Protein AF-A0A127SHD4-F1 (afdb_monomer_lite)

Structure (mmCIF, N/CA/C/O backbone):
data_AF-A0A127SHD4-F1
#
_entry.id   AF-A0A127SHD4-F1
#
loop_
_atom_site.group_PDB
_atom_site.id
_atom_site.type_symbol
_atom_site.label_atom_id
_atom_site.label_alt_id
_atom_site.label_comp_id
_atom_site.label_asym_id
_atom_site.label_entity_id
_atom_site.label_seq_id
_atom_site.pdbx_PDB_ins_code
_atom_site.Cartn_x
_atom_site.Cartn_y
_atom_site.Cartn_z
_atom_site.occupancy
_atom_site.B_iso_or_equiv
_atom_site.auth_seq_id
_atom_site.auth_comp_id
_atom_site.auth_asym_id
_atom_site.auth_atom_id
_atom_site.pdbx_PDB_model_num
ATOM 1 N N . PHE A 1 1 ? 8.140 -0.963 -21.676 1.00 84.69 1 PHE A N 1
ATOM 2 C CA . PHE A 1 1 ? 7.478 -0.809 -20.359 1.00 84.69 1 PHE A CA 1
ATOM 3 C C . PHE A 1 1 ? 8.479 -0.973 -19.220 1.00 84.69 1 PHE A C 1
ATOM 5 O O . PHE A 1 1 ? 8.649 -0.026 -18.467 1.00 84.69 1 PHE A O 1
ATOM 12 N N . VAL A 1 2 ? 9.189 -2.107 -19.125 1.00 92.75 2 VAL A N 1
ATOM 13 C CA . VAL A 1 2 ? 10.226 -2.333 -18.095 1.00 92.75 2 VAL A CA 1
ATOM 14 C C . VAL A 1 2 ? 11.309 -1.248 -18.114 1.00 92.75 2 VAL A C 1
ATOM 16 O O . VAL A 1 2 ? 11.562 -0.643 -17.078 1.00 92.75 2 VAL A O 1
ATOM 19 N N . ASP A 1 3 ? 11.832 -0.898 -19.293 1.00 95.19 3 ASP A N 1
ATOM 20 C CA . ASP A 1 3 ? 12.857 0.154 -19.427 1.00 95.19 3 ASP A CA 1
ATOM 21 C C . ASP A 1 3 ? 12.385 1.529 -18.921 1.00 95.19 3 ASP A C 1
ATOM 23 O O . ASP A 1 3 ? 13.165 2.313 -18.388 1.00 95.19 3 ASP A O 1
ATOM 27 N N . PHE A 1 4 ? 11.085 1.820 -19.043 1.00 96.56 4 PHE A N 1
ATOM 28 C CA . PHE A 1 4 ? 10.495 3.047 -18.507 1.00 96.56 4 PHE A CA 1
ATOM 29 C C . PHE A 1 4 ? 10.437 3.017 -16.976 1.00 96.56 4 PHE A C 1
ATOM 31 O O . PHE A 1 4 ? 10.795 3.999 -16.331 1.00 96.56 4 P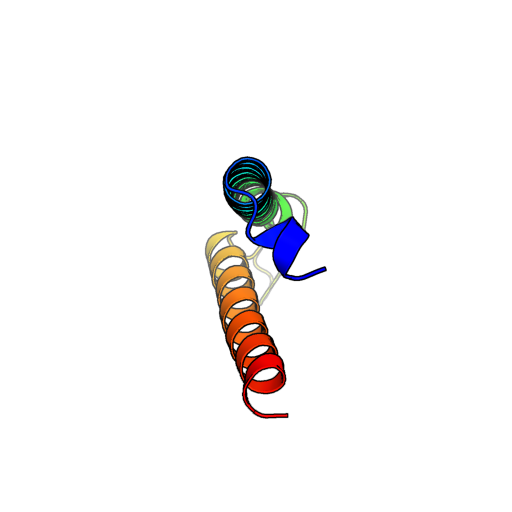HE A O 1
ATOM 38 N N . LEU A 1 5 ? 10.033 1.887 -16.385 1.00 95.62 5 LEU A N 1
ATOM 39 C CA . LEU A 1 5 ? 9.966 1.728 -14.929 1.00 95.62 5 LEU A CA 1
ATOM 40 C C . LEU A 1 5 ? 11.346 1.703 -14.261 1.00 95.62 5 LEU A C 1
ATOM 42 O O . LEU A 1 5 ? 11.456 2.095 -13.104 1.00 95.62 5 LEU A O 1
ATOM 46 N N . GLN A 1 6 ? 12.385 1.264 -14.975 1.00 95.81 6 GLN A N 1
ATOM 47 C CA . GLN A 1 6 ? 13.767 1.261 -14.488 1.00 95.81 6 GLN A CA 1
ATOM 48 C C . GLN A 1 6 ? 14.433 2.642 -14.527 1.00 95.81 6 GLN A C 1
ATOM 50 O O . GLN A 1 6 ? 15.503 2.814 -13.942 1.00 95.81 6 GLN A O 1
ATOM 55 N N . ASN A 1 7 ? 13.822 3.638 -15.180 1.00 97.81 7 ASN A N 1
ATOM 56 C CA . ASN A 1 7 ? 14.331 5.002 -15.151 1.00 97.81 7 ASN A CA 1
ATOM 57 C C . ASN A 1 7 ? 14.427 5.491 -13.686 1.00 97.81 7 ASN A C 1
ATOM 59 O O . ASN A 1 7 ? 13.411 5.477 -12.986 1.00 97.81 7 ASN A O 1
ATOM 63 N N . PRO A 1 8 ? 15.597 5.970 -13.216 1.00 97.38 8 PRO A N 1
ATOM 64 C CA . PRO A 1 8 ? 15.794 6.363 -11.819 1.00 97.38 8 PRO A CA 1
ATOM 65 C C . PRO A 1 8 ? 14.770 7.380 -11.300 1.00 97.38 8 PRO A C 1
ATOM 67 O O . PRO A 1 8 ? 14.341 7.294 -10.152 1.00 97.38 8 PRO A O 1
ATOM 70 N N . VAL A 1 9 ? 14.330 8.314 -12.149 1.00 98.25 9 VAL A N 1
ATOM 71 C CA . VAL A 1 9 ? 13.306 9.307 -11.792 1.00 98.25 9 VAL A CA 1
ATOM 72 C C . VAL A 1 9 ? 11.962 8.627 -11.534 1.00 98.25 9 VAL A C 1
ATOM 74 O O . VAL A 1 9 ? 11.285 8.937 -10.556 1.00 98.25 9 VAL A O 1
ATOM 77 N N . ILE A 1 10 ? 11.593 7.662 -12.376 1.00 98.06 10 ILE A N 1
ATOM 78 C CA . ILE A 1 10 ? 10.342 6.911 -12.245 1.00 98.06 10 ILE A CA 1
ATOM 79 C C . ILE A 1 10 ? 10.374 6.009 -11.008 1.00 98.06 10 ILE A C 1
ATOM 81 O O . ILE A 1 10 ? 9.382 5.939 -10.286 1.00 98.06 10 ILE A O 1
ATOM 85 N N . VAL A 1 11 ? 11.517 5.391 -10.696 1.00 97.50 11 VAL A N 1
ATOM 86 C CA . VAL A 1 11 ? 11.693 4.621 -9.454 1.00 97.50 11 VAL A CA 1
ATOM 87 C C . VAL A 1 11 ? 11.452 5.502 -8.225 1.00 97.50 11 VAL A C 1
ATOM 89 O O . VAL A 1 11 ? 10.699 5.108 -7.336 1.00 97.50 11 VAL A O 1
ATOM 92 N N . ILE A 1 12 ? 12.028 6.709 -8.183 1.00 98.25 12 ILE A N 1
ATOM 93 C CA . ILE A 1 12 ? 11.824 7.653 -7.073 1.00 98.25 12 ILE A CA 1
ATOM 94 C C . ILE A 1 12 ? 10.345 8.031 -6.945 1.00 98.25 12 ILE A C 1
ATOM 96 O O . ILE A 1 12 ? 9.802 7.999 -5.840 1.00 98.25 12 ILE A O 1
ATOM 100 N N . ILE A 1 13 ? 9.677 8.342 -8.060 1.00 98.31 13 ILE A N 1
ATOM 101 C CA . ILE A 1 13 ? 8.242 8.659 -8.062 1.00 98.31 13 ILE A CA 1
ATOM 102 C C . ILE A 1 13 ? 7.436 7.485 -7.503 1.00 98.31 13 ILE A C 1
ATOM 104 O O . ILE A 1 13 ? 6.627 7.689 -6.605 1.00 98.31 13 ILE A O 1
ATOM 108 N N . ASN A 1 14 ? 7.701 6.258 -7.952 1.00 96.88 14 ASN A N 1
ATOM 109 C CA . ASN A 1 14 ? 7.001 5.071 -7.463 1.00 96.88 14 ASN A CA 1
ATOM 110 C C . ASN A 1 14 ? 7.201 4.853 -5.956 1.00 96.88 14 ASN A C 1
ATOM 112 O O . ASN A 1 14 ? 6.251 4.491 -5.264 1.00 96.88 14 ASN A O 1
ATOM 116 N N . LEU A 1 15 ? 8.402 5.111 -5.426 1.00 98.06 15 LEU A N 1
ATOM 117 C CA . LEU A 1 15 ? 8.668 5.032 -3.986 1.00 98.06 15 LEU A CA 1
ATOM 118 C C . LEU A 1 15 ? 7.898 6.100 -3.198 1.00 98.06 15 LEU A C 1
ATOM 120 O O . LEU A 1 15 ? 7.335 5.794 -2.146 1.00 98.06 15 LEU A O 1
ATOM 124 N N . ILE A 1 16 ? 7.821 7.331 -3.711 1.00 98.50 16 ILE A N 1
ATOM 125 C CA . ILE A 1 16 ? 7.013 8.401 -3.107 1.00 98.50 16 ILE A CA 1
ATOM 126 C C . ILE A 1 16 ? 5.530 8.023 -3.141 1.00 98.50 16 ILE A C 1
ATOM 128 O O . ILE A 1 16 ? 4.842 8.145 -2.129 1.00 98.50 16 ILE A O 1
ATOM 132 N N . THR A 1 17 ? 5.038 7.521 -4.274 1.00 98.19 17 THR A N 1
ATOM 133 C CA . THR A 1 17 ? 3.659 7.046 -4.418 1.00 98.19 17 THR A CA 1
ATOM 134 C C . THR A 1 17 ? 3.359 5.911 -3.444 1.00 98.19 17 THR A C 1
ATOM 136 O O . THR A 1 17 ? 2.317 5.937 -2.792 1.00 98.19 17 THR A O 1
ATOM 139 N N . LEU A 1 18 ? 4.277 4.955 -3.278 1.00 97.44 18 LEU A N 1
ATOM 140 C CA . LEU A 1 18 ? 4.141 3.874 -2.304 1.00 97.44 18 LEU A CA 1
ATOM 141 C C . LEU A 1 18 ? 4.065 4.419 -0.872 1.00 97.44 18 LEU A C 1
ATOM 143 O O . LEU A 1 18 ? 3.169 4.040 -0.118 1.00 97.44 18 LEU A O 1
ATOM 147 N N . ALA A 1 19 ? 4.951 5.345 -0.500 1.00 98.25 19 ALA A N 1
ATOM 148 C CA . ALA A 1 19 ? 4.927 5.977 0.817 1.00 98.25 19 ALA A CA 1
ATOM 149 C C . ALA A 1 19 ? 3.620 6.754 1.063 1.00 98.25 19 ALA A C 1
ATOM 151 O O . ALA A 1 19 ? 3.022 6.637 2.134 1.00 98.25 19 ALA A O 1
ATOM 152 N N . ALA A 1 20 ? 3.137 7.496 0.064 1.00 98.50 20 ALA A N 1
ATOM 153 C CA . ALA A 1 20 ? 1.869 8.217 0.132 1.00 98.50 20 ALA A CA 1
ATOM 154 C C . ALA A 1 20 ? 0.672 7.262 0.276 1.00 98.50 20 ALA A C 1
ATOM 156 O O . ALA A 1 20 ? -0.215 7.508 1.093 1.00 98.50 20 ALA A O 1
ATOM 157 N N . ALA A 1 21 ? 0.667 6.144 -0.456 1.00 98.06 21 ALA A N 1
ATOM 158 C CA . ALA A 1 21 ? -0.365 5.117 -0.349 1.00 98.06 21 ALA A CA 1
ATOM 159 C C . ALA A 1 21 ? -0.374 4.453 1.039 1.00 98.06 21 ALA A C 1
ATOM 161 O O . ALA A 1 21 ? -1.446 4.234 1.611 1.00 98.06 21 ALA A O 1
ATOM 162 N N . LEU A 1 22 ? 0.801 4.187 1.621 1.00 97.69 22 LEU A N 1
ATOM 163 C CA . LEU A 1 22 ? 0.923 3.666 2.987 1.00 97.69 22 LEU A CA 1
ATOM 164 C C . LEU A 1 22 ? 0.407 4.669 4.025 1.00 97.69 22 LEU A C 1
ATOM 166 O O . LEU A 1 22 ? -0.351 4.287 4.919 1.00 97.69 22 LEU A O 1
ATOM 170 N N . LEU A 1 23 ? 0.763 5.952 3.889 1.00 98.12 23 LEU A N 1
ATOM 171 C CA . LEU A 1 23 ? 0.267 7.014 4.766 1.00 98.12 23 LEU A CA 1
ATOM 172 C C . LEU A 1 23 ? -1.259 7.140 4.682 1.00 98.12 23 LEU A C 1
ATOM 174 O O . LEU A 1 23 ? -1.920 7.146 5.718 1.00 98.12 23 LEU A O 1
ATOM 178 N N . HIS A 1 24 ? -1.810 7.184 3.467 1.00 97.88 24 HIS A N 1
ATOM 179 C CA . HIS A 1 24 ? -3.254 7.217 3.230 1.00 97.88 24 HIS A CA 1
ATOM 180 C C . HIS A 1 24 ? -3.963 6.001 3.845 1.00 97.88 24 HIS A C 1
ATOM 182 O O . HIS A 1 24 ? -5.010 6.131 4.474 1.00 97.88 24 HIS A O 1
ATOM 188 N N . THR A 1 25 ? -3.384 4.808 3.704 1.00 97.2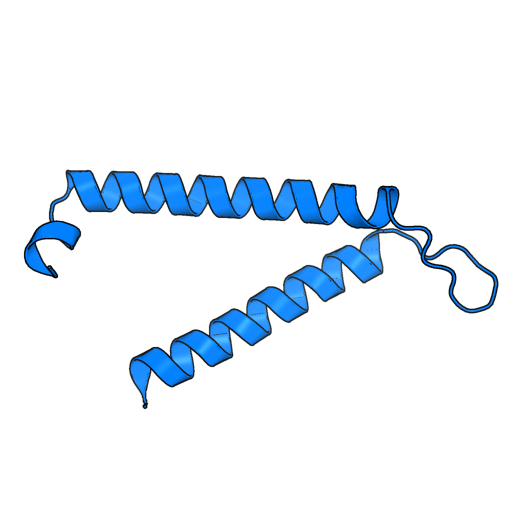5 25 THR A N 1
ATOM 189 C CA . THR A 1 25 ? -3.952 3.580 4.277 1.00 97.25 25 THR A CA 1
ATOM 190 C C . THR A 1 25 ? -3.977 3.642 5.801 1.00 97.25 25 THR A C 1
ATOM 192 O O . THR A 1 25 ? -5.004 3.347 6.410 1.00 97.25 25 THR A O 1
ATOM 195 N N . LYS A 1 26 ? -2.878 4.081 6.429 1.00 96.44 26 LYS A N 1
ATOM 196 C CA . LYS A 1 26 ? -2.802 4.228 7.887 1.00 96.44 26 LYS A CA 1
ATOM 197 C C . LYS A 1 26 ? -3.861 5.200 8.409 1.00 96.44 26 LYS A C 1
ATOM 199 O O . LYS A 1 26 ? -4.591 4.855 9.336 1.00 96.44 26 LYS A O 1
ATOM 204 N N . THR A 1 27 ? -3.959 6.394 7.824 1.00 97.12 27 THR A N 1
ATOM 205 C CA . THR A 1 27 ? -4.933 7.402 8.269 1.00 97.12 27 THR A CA 1
ATOM 206 C C . THR A 1 27 ? -6.363 6.912 8.079 1.00 97.12 27 THR A C 1
ATOM 208 O O . THR A 1 27 ? -7.187 7.069 8.979 1.00 97.12 27 THR A O 1
ATOM 211 N N . TRP A 1 28 ? -6.660 6.254 6.955 1.00 96.94 28 TRP A N 1
ATOM 212 C CA . TRP A 1 28 ? -7.980 5.682 6.721 1.00 96.94 28 TRP A CA 1
ATOM 213 C C . TRP A 1 28 ? -8.312 4.565 7.721 1.00 96.94 28 TRP A C 1
ATOM 215 O O . TRP A 1 28 ? -9.400 4.587 8.292 1.00 96.94 28 TRP A O 1
ATOM 225 N N . PHE A 1 29 ? -7.383 3.648 8.021 1.00 96.38 29 PHE A N 1
ATOM 226 C CA . PHE A 1 29 ? -7.601 2.596 9.026 1.00 96.38 29 PHE A CA 1
ATOM 227 C C . PHE A 1 29 ? -7.873 3.163 10.418 1.00 96.38 29 PHE A C 1
ATOM 229 O O . PHE A 1 29 ? -8.689 2.605 11.141 1.00 96.38 29 PHE A O 1
ATOM 236 N N . GLU A 1 30 ? -7.259 4.283 10.793 1.00 95.19 30 GLU A N 1
ATOM 237 C CA . GLU A 1 30 ? -7.522 4.939 12.079 1.00 95.19 30 GLU A CA 1
ATOM 238 C C . GLU A 1 30 ? -8.864 5.698 12.117 1.00 95.19 30 GLU A C 1
ATOM 240 O O . GLU A 1 30 ? -9.442 5.877 13.196 1.00 95.19 30 GLU A O 1
ATOM 245 N N . LEU A 1 31 ? -9.368 6.157 10.966 1.00 95.06 31 LEU A N 1
ATOM 246 C CA . LEU A 1 31 ? -10.613 6.927 10.848 1.00 95.06 31 LEU A CA 1
ATOM 247 C C . LEU A 1 31 ? -11.849 6.044 10.626 1.00 95.06 31 LEU A C 1
ATOM 249 O O . LEU A 1 31 ? -12.888 6.284 11.242 1.00 95.06 31 LEU A O 1
ATOM 253 N N . ALA A 1 32 ? -11.742 5.004 9.799 1.00 92.38 32 ALA A N 1
ATOM 254 C CA . ALA A 1 32 ? -12.826 4.080 9.468 1.00 92.38 32 ALA A CA 1
ATOM 255 C C . ALA A 1 32 ? -13.578 3.514 10.696 1.00 92.38 32 ALA A C 1
ATOM 257 O O . ALA A 1 32 ? -14.805 3.641 10.737 1.00 92.38 32 ALA A O 1
ATOM 258 N N . PRO A 1 33 ? -12.915 2.967 11.738 1.00 89.62 33 PRO A N 1
ATOM 259 C CA . PRO A 1 33 ? -13.607 2.423 12.907 1.00 89.62 33 PRO A CA 1
ATOM 260 C C . PRO A 1 33 ? -14.266 3.496 13.780 1.00 89.62 33 PRO A C 1
ATOM 262 O O . PRO A 1 33 ? -15.138 3.176 14.580 1.00 89.62 33 PRO A O 1
ATOM 265 N N . LYS A 1 34 ? -13.868 4.769 13.653 1.00 88.31 34 LYS A N 1
ATOM 266 C CA . LYS A 1 34 ? -14.499 5.879 14.384 1.00 88.31 34 LYS A CA 1
ATOM 267 C C . LYS A 1 34 ? -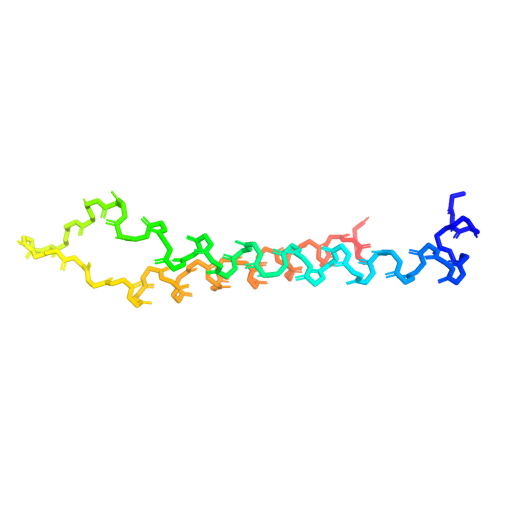15.814 6.299 13.730 1.00 88.31 34 LYS A C 1
ATOM 269 O O . LYS A 1 34 ? -16.740 6.687 14.438 1.00 88.31 34 LYS A O 1
ATOM 274 N N . ALA A 1 35 ? -15.886 6.212 12.401 1.00 90.06 35 ALA A N 1
ATOM 275 C CA . ALA A 1 35 ? -17.095 6.485 11.629 1.00 90.06 35 ALA A CA 1
ATOM 276 C C . ALA A 1 35 ? -18.076 5.299 11.629 1.0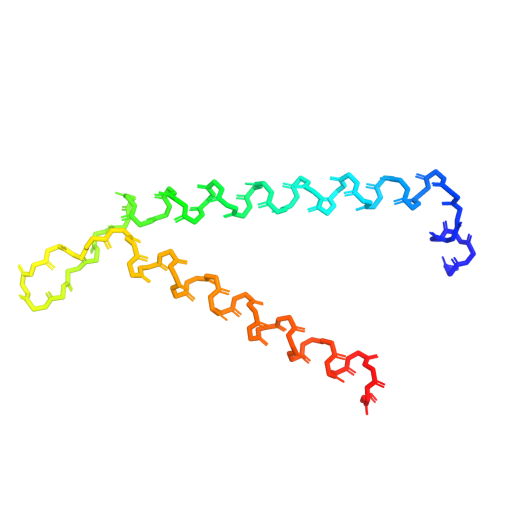0 90.06 35 ALA A C 1
ATOM 278 O O . ALA A 1 35 ? -19.288 5.496 11.570 1.00 90.06 35 ALA A O 1
ATOM 279 N N . ALA A 1 36 ? -17.566 4.068 11.711 1.00 86.75 36 ALA A N 1
ATOM 280 C CA . ALA A 1 36 ? -18.388 2.870 11.779 1.00 86.75 36 ALA A CA 1
ATOM 281 C C . ALA A 1 36 ? -18.949 2.643 13.197 1.00 86.75 36 ALA A C 1
ATOM 283 O O . ALA A 1 36 ? -18.223 2.672 14.190 1.00 86.75 36 ALA A O 1
ATOM 284 N N . ASN A 1 37 ? -20.246 2.347 13.302 1.00 82.56 37 ASN A N 1
ATOM 285 C CA . ASN A 1 37 ? -20.863 1.890 14.551 1.00 82.56 37 ASN A CA 1
ATOM 286 C C . ASN A 1 37 ? -20.895 0.361 14.585 1.00 82.56 37 ASN A C 1
ATOM 288 O O . ASN A 1 37 ? -21.918 -0.262 14.316 1.00 82.56 37 ASN A O 1
ATOM 292 N N . ILE A 1 38 ? -19.746 -0.239 14.895 1.00 85.00 38 ILE A N 1
ATOM 293 C CA . ILE A 1 38 ? -19.623 -1.690 15.054 1.00 85.00 38 ILE A CA 1
ATOM 294 C C . ILE A 1 38 ? -19.956 -2.049 16.504 1.00 85.00 38 ILE A C 1
ATOM 296 O O . ILE A 1 38 ? -19.249 -1.648 17.429 1.00 85.00 38 ILE A O 1
ATOM 300 N N . ILE A 1 39 ? -21.044 -2.796 16.690 1.00 86.06 39 ILE A N 1
ATOM 301 C CA . ILE A 1 39 ? -21.522 -3.282 17.989 1.00 86.06 39 ILE A CA 1
ATOM 302 C C . ILE A 1 39 ? -21.364 -4.801 18.009 1.00 86.06 39 ILE A C 1
ATOM 304 O O . ILE A 1 39 ? -21.819 -5.487 17.093 1.00 86.06 39 ILE A O 1
ATOM 308 N N . VAL A 1 40 ? -20.709 -5.330 19.039 1.00 85.81 40 VAL A N 1
ATOM 309 C CA . VAL A 1 40 ? -20.506 -6.768 19.240 1.00 85.81 40 VAL A CA 1
ATOM 310 C C . VAL A 1 40 ? -20.862 -7.099 20.681 1.00 85.81 40 VAL A C 1
ATOM 312 O O . VAL A 1 40 ? -20.317 -6.493 21.595 1.00 85.81 40 VAL A O 1
ATOM 315 N N . LYS A 1 41 ? -21.758 -8.077 20.881 1.00 86.12 41 LYS A N 1
ATOM 316 C CA . LYS A 1 41 ? -22.288 -8.450 22.209 1.00 86.12 41 LYS A CA 1
ATOM 317 C C . LYS A 1 41 ? -22.864 -7.246 22.974 1.00 86.12 41 LYS A C 1
ATOM 319 O O . LYS A 1 41 ? -22.530 -7.037 24.131 1.00 86.12 41 LYS A O 1
ATOM 324 N N . ASP A 1 42 ? -23.668 -6.437 22.284 1.00 88.31 42 ASP A N 1
ATOM 325 C CA . ASP A 1 42 ? -24.314 -5.227 22.819 1.00 88.31 42 ASP A CA 1
ATOM 326 C C . ASP A 1 42 ? -23.362 -4.096 23.266 1.00 88.31 42 ASP A C 1
ATOM 328 O O . ASP A 1 42 ? -23.821 -3.048 23.716 1.00 88.31 42 ASP A O 1
ATOM 332 N N . GLU A 1 43 ? -22.048 -4.234 23.049 1.00 85.69 43 GLU A N 1
ATOM 333 C CA . GLU A 1 43 ? -21.053 -3.192 23.321 1.00 85.69 43 GLU A CA 1
ATOM 334 C C . GLU A 1 43 ? -20.419 -2.650 22.034 1.00 85.69 43 GLU A C 1
ATOM 336 O O . GLU A 1 43 ? -20.152 -3.380 21.073 1.00 85.69 43 GLU A O 1
ATOM 341 N N . LYS A 1 44 ? -20.147 -1.338 22.004 1.00 85.12 44 LYS A N 1
ATOM 342 C CA . LYS A 1 44 ? -19.417 -0.720 20.892 1.00 85.12 44 LYS A CA 1
ATOM 343 C C . LYS A 1 44 ? -17.979 -1.229 20.898 1.00 85.12 44 LYS A C 1
ATOM 345 O O . LYS A 1 44 ? -17.235 -1.005 21.852 1.00 85.12 44 LYS A O 1
ATOM 350 N N . MET A 1 45 ? -17.578 -1.875 19.806 1.00 87.44 45 MET A N 1
ATOM 351 C CA . MET A 1 45 ? -16.219 -2.375 19.657 1.00 87.44 45 MET A CA 1
ATOM 352 C C . MET A 1 45 ? -15.235 -1.201 19.627 1.00 87.44 45 MET A C 1
ATOM 354 O O . MET A 1 45 ? -15.440 -0.212 18.919 1.00 87.44 45 MET A O 1
ATOM 358 N N . GLY A 1 46 ? -14.145 -1.323 20.387 1.00 89.19 46 GLY A N 1
ATOM 359 C CA . GLY A 1 46 ? -13.032 -0.382 20.302 1.00 89.19 46 GLY A CA 1
ATOM 360 C C . GLY A 1 46 ? -12.407 -0.358 18.895 1.00 89.19 46 GLY A C 1
ATOM 361 O O . GLY A 1 46 ? -12.568 -1.298 18.122 1.00 89.19 46 GLY A O 1
ATOM 362 N N . PRO A 1 47 ? -11.660 0.692 18.531 1.00 90.25 47 PRO A N 1
ATOM 363 C CA . PRO A 1 47 ? -11.074 0.806 17.194 1.00 90.25 47 PRO A CA 1
ATOM 364 C C . PRO A 1 47 ? -9.889 -0.144 16.955 1.00 90.25 47 PRO A C 1
ATOM 366 O O . PRO A 1 47 ? -9.628 -0.524 15.815 1.00 90.25 47 PRO A O 1
ATOM 369 N N . GLU A 1 48 ? -9.170 -0.550 18.006 1.00 92.00 48 GLU A N 1
ATOM 370 C CA . GLU A 1 48 ? -7.931 -1.331 17.871 1.00 92.00 48 GLU A CA 1
ATOM 371 C C . GLU A 1 48 ? -8.101 -2.704 17.202 1.00 92.00 48 GLU A C 1
ATOM 373 O O . GLU A 1 48 ? -7.292 -3.013 16.321 1.00 92.00 48 GLU A O 1
ATOM 378 N N . PRO A 1 49 ? -9.105 -3.538 17.553 1.00 92.38 49 PRO A N 1
ATOM 379 C CA . PRO A 1 49 ? -9.320 -4.814 16.875 1.00 92.38 49 PRO A CA 1
ATOM 380 C C . PRO A 1 49 ? -9.573 -4.625 15.379 1.00 92.38 49 PRO A C 1
ATOM 382 O O . PRO A 1 49 ? -8.992 -5.339 14.570 1.00 92.38 49 PRO A O 1
ATOM 385 N N . ILE A 1 50 ? -10.361 -3.610 15.009 1.00 93.62 50 ILE A N 1
ATOM 386 C CA . ILE A 1 50 ? -10.708 -3.319 13.613 1.00 93.62 50 ILE A CA 1
ATOM 387 C C . ILE A 1 50 ? -9.456 -2.911 12.828 1.00 93.62 50 ILE A C 1
ATOM 389 O O . ILE A 1 50 ? -9.200 -3.456 11.758 1.00 93.62 50 ILE A O 1
ATOM 393 N N . ILE A 1 51 ? -8.629 -2.015 13.379 1.00 95.50 51 ILE A N 1
ATOM 394 C CA . ILE A 1 51 ? -7.366 -1.587 12.752 1.00 95.50 51 ILE A CA 1
ATOM 395 C C . ILE A 1 51 ? -6.426 -2.780 12.541 1.00 95.50 51 ILE A C 1
ATOM 397 O O . ILE A 1 51 ? -5.857 -2.937 11.459 1.00 95.50 51 ILE A O 1
ATOM 401 N N . LYS A 1 52 ? -6.267 -3.638 13.556 1.00 95.38 52 LYS A N 1
ATOM 402 C CA . LYS A 1 52 ? -5.414 -4.834 13.465 1.00 95.38 52 LYS A CA 1
ATOM 403 C C . LYS A 1 52 ? -5.931 -5.813 12.413 1.00 95.38 52 LYS A C 1
ATOM 405 O O . LYS A 1 52 ? -5.135 -6.331 11.634 1.00 95.38 52 LYS A O 1
ATOM 410 N N . SER A 1 53 ? -7.243 -6.030 12.351 1.00 94.81 53 SER A N 1
ATOM 411 C CA . SER A 1 53 ? -7.866 -6.867 11.324 1.00 94.81 53 SER A CA 1
ATOM 412 C C . SER A 1 53 ? -7.657 -6.304 9.919 1.00 94.81 53 SER A C 1
ATOM 414 O O . SER A 1 53 ? -7.306 -7.063 9.021 1.00 94.81 53 SER A O 1
ATOM 416 N N . LEU A 1 54 ? -7.803 -4.990 9.724 1.00 95.94 54 LEU A N 1
ATOM 417 C CA . LEU A 1 54 ? -7.568 -4.343 8.430 1.00 95.94 54 LEU A CA 1
ATOM 418 C C . LEU A 1 54 ? -6.118 -4.528 7.960 1.00 95.94 54 LEU A C 1
ATOM 420 O O . LEU A 1 54 ? -5.890 -4.931 6.822 1.00 95.94 54 LEU A O 1
ATOM 424 N N . TRP A 1 55 ? -5.136 -4.339 8.846 1.00 97.69 55 TRP A N 1
ATOM 425 C CA . TRP A 1 55 ? -3.734 -4.627 8.525 1.00 97.69 55 TRP A CA 1
ATO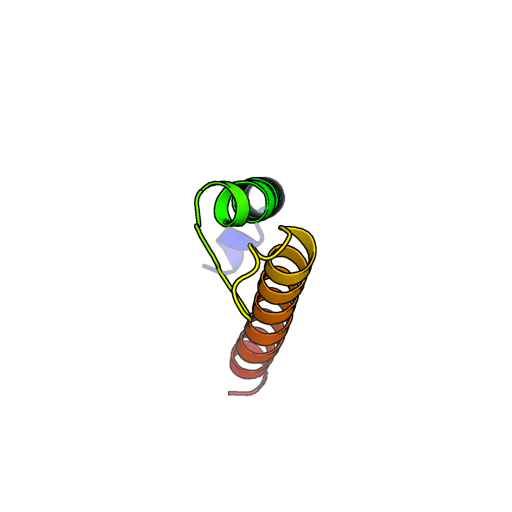M 426 C C . TRP A 1 55 ? -3.473 -6.109 8.243 1.00 97.69 55 TRP A C 1
ATOM 428 O O . TRP A 1 55 ? -2.728 -6.423 7.315 1.00 97.69 55 TRP A O 1
ATOM 438 N N . ALA A 1 56 ? -4.097 -7.021 8.993 1.00 98.12 56 ALA A N 1
ATOM 439 C CA . ALA A 1 56 ? -3.976 -8.455 8.739 1.00 98.12 56 ALA A CA 1
ATOM 440 C C . ALA A 1 56 ? -4.494 -8.822 7.339 1.00 98.12 56 ALA A C 1
ATOM 442 O O . ALA A 1 56 ? -3.815 -9.541 6.607 1.00 98.12 56 ALA A O 1
ATOM 443 N N . VAL A 1 57 ? -5.641 -8.271 6.928 1.00 97.75 57 VAL A N 1
ATOM 444 C CA . VAL A 1 57 ? -6.183 -8.453 5.572 1.00 97.75 57 VAL A CA 1
ATOM 445 C C . VAL A 1 57 ? -5.219 -7.906 4.518 1.00 97.75 57 VAL A C 1
ATOM 447 O O . VAL A 1 57 ? -4.953 -8.602 3.540 1.00 97.75 57 VAL A O 1
ATOM 450 N N . THR A 1 58 ? -4.637 -6.720 4.723 1.00 97.06 58 THR A N 1
ATOM 451 C CA . THR A 1 58 ? -3.629 -6.157 3.806 1.00 97.06 58 THR A CA 1
ATOM 452 C C . THR A 1 58 ? -2.428 -7.087 3.633 1.00 97.06 58 THR A C 1
ATOM 454 O O . THR A 1 58 ? -1.981 -7.306 2.506 1.00 97.06 58 THR A O 1
ATOM 457 N N . VAL A 1 59 ? -1.913 -7.667 4.722 1.00 98.12 59 VAL A N 1
ATOM 458 C CA . VAL A 1 59 ? -0.782 -8.610 4.670 1.00 98.12 59 VAL A CA 1
ATOM 459 C C . VAL A 1 59 ? -1.164 -9.872 3.901 1.00 98.12 59 VAL A C 1
ATOM 461 O O . VAL A 1 59 ? -0.427 -10.282 3.005 1.00 98.12 59 VAL A O 1
ATOM 464 N N . VAL A 1 60 ? -2.328 -10.457 4.194 1.00 98.56 60 VAL A N 1
ATOM 465 C CA . VAL A 1 60 ? -2.818 -11.655 3.496 1.00 98.56 60 VAL A CA 1
ATOM 466 C C . VAL A 1 60 ? -2.988 -11.380 2.001 1.00 98.56 60 VAL A C 1
ATOM 468 O O . VAL A 1 60 ? -2.475 -12.139 1.182 1.00 98.56 60 VAL A O 1
ATOM 471 N N . ALA A 1 61 ? -3.636 -10.272 1.635 1.00 98.06 61 ALA A N 1
ATOM 472 C CA . ALA A 1 61 ? -3.808 -9.878 0.240 1.00 98.06 61 ALA A CA 1
ATOM 473 C C . ALA A 1 61 ? -2.458 -9.676 -0.464 1.00 98.06 61 ALA A C 1
ATOM 475 O O . ALA A 1 61 ? -2.275 -10.157 -1.579 1.00 98.06 61 ALA A O 1
ATOM 476 N N . THR A 1 62 ? -1.491 -9.036 0.201 1.00 97.12 62 THR A N 1
ATOM 477 C CA . THR A 1 62 ? -0.135 -8.843 -0.339 1.00 97.12 62 THR A CA 1
ATOM 478 C C . THR A 1 62 ? 0.548 -10.179 -0.620 1.00 97.12 62 THR A C 1
ATOM 480 O O . THR A 1 62 ? 1.096 -10.363 -1.703 1.00 97.12 62 THR A O 1
ATOM 483 N N . ILE A 1 63 ? 0.481 -11.135 0.313 1.00 98.38 63 ILE A N 1
ATOM 484 C CA . ILE A 1 63 ? 1.061 -12.473 0.128 1.00 98.38 63 ILE A CA 1
ATOM 485 C C . ILE A 1 63 ? 0.415 -13.182 -1.067 1.00 98.38 63 ILE A C 1
ATOM 487 O O . ILE A 1 63 ? 1.129 -13.728 -1.905 1.00 98.38 63 ILE A O 1
ATOM 491 N N . VAL A 1 64 ? -0.917 -13.146 -1.175 1.00 98.38 64 VAL A N 1
ATOM 492 C CA . VAL A 1 64 ? -1.649 -13.778 -2.284 1.00 98.38 64 VAL A CA 1
ATOM 493 C C . VAL A 1 64 ? -1.271 -13.148 -3.624 1.00 98.38 64 VAL A C 1
ATOM 495 O O . VAL A 1 64 ? -0.964 -13.870 -4.568 1.00 98.38 64 VAL A O 1
ATOM 498 N N . ILE A 1 65 ? -1.241 -11.815 -3.707 1.00 98.06 65 ILE A N 1
ATOM 499 C CA . ILE A 1 65 ? -0.873 -11.100 -4.936 1.00 98.06 65 ILE A CA 1
ATOM 500 C C . ILE A 1 65 ? 0.564 -11.430 -5.339 1.00 98.06 65 ILE A C 1
ATOM 502 O O . ILE A 1 65 ? 0.807 -11.719 -6.507 1.00 98.06 65 ILE A O 1
ATOM 506 N N . LEU A 1 66 ? 1.509 -11.428 -4.393 1.00 97.38 66 LEU A N 1
ATOM 507 C CA . LEU A 1 66 ? 2.900 -11.784 -4.674 1.00 97.38 66 LEU A CA 1
ATOM 508 C C . LEU A 1 66 ? 3.038 -13.239 -5.120 1.00 97.38 66 LEU A C 1
ATOM 510 O O . LEU A 1 66 ? 3.809 -13.516 -6.033 1.00 97.38 66 LEU A O 1
ATOM 514 N N . PHE A 1 67 ? 2.289 -14.162 -4.515 1.00 98.00 67 PHE A N 1
ATOM 515 C CA . PHE A 1 67 ? 2.290 -15.559 -4.936 1.00 98.00 67 PHE A CA 1
ATOM 516 C C . PHE A 1 67 ? 1.818 -15.703 -6.386 1.00 98.00 67 PHE A C 1
ATOM 518 O O . PHE A 1 67 ? 2.513 -16.310 -7.196 1.00 98.00 67 PHE A O 1
ATOM 525 N N . VAL A 1 68 ? 0.680 -15.094 -6.729 1.00 98.19 68 VAL A N 1
ATOM 526 C CA . VAL A 1 68 ? 0.158 -15.112 -8.102 1.00 98.19 68 VAL A CA 1
ATOM 527 C C . VAL A 1 68 ? 1.154 -14.459 -9.062 1.00 98.19 68 VAL A C 1
ATOM 529 O O . VAL A 1 68 ? 1.486 -15.051 -10.075 1.00 98.19 68 VAL A O 1
ATOM 532 N N . ALA A 1 69 ? 1.693 -13.286 -8.727 1.00 96.19 69 ALA A N 1
ATOM 533 C CA . ALA A 1 69 ? 2.605 -12.554 -9.606 1.00 96.19 69 ALA A CA 1
ATOM 534 C C . ALA A 1 69 ? 3.949 -13.263 -9.866 1.00 96.19 69 ALA A C 1
ATOM 536 O O . ALA A 1 69 ? 4.602 -12.955 -10.862 1.00 96.19 69 ALA A O 1
ATOM 537 N N . LEU A 1 70 ? 4.394 -14.152 -8.968 1.00 96.56 70 LEU A N 1
ATOM 538 C CA . LEU A 1 70 ? 5.697 -14.822 -9.063 1.00 96.56 70 LEU A CA 1
ATOM 539 C C . LEU A 1 70 ? 5.623 -16.277 -9.546 1.00 96.56 70 LEU A C 1
ATOM 541 O O . LEU A 1 70 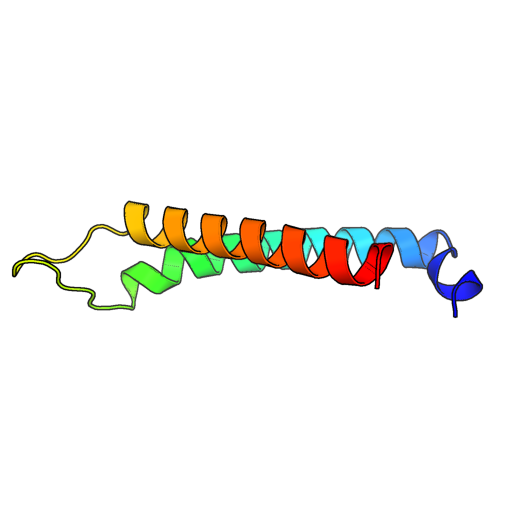? 6.625 -16.775 -10.058 1.00 96.56 70 LEU A O 1
ATOM 545 N N . TYR A 1 71 ? 4.492 -16.965 -9.359 1.00 95.94 71 TYR A N 1
ATOM 546 C CA . TYR A 1 71 ? 4.401 -18.421 -9.555 1.00 95.94 71 TYR A CA 1
ATOM 547 C C . TYR A 1 71 ? 3.255 -18.890 -10.459 1.00 95.94 71 TYR A C 1
ATOM 549 O O . TYR A 1 71 ? 3.169 -20.092 -10.717 1.00 95.94 71 TYR A O 1
ATOM 557 N N . TRP A 1 72 ? 2.382 -17.993 -10.919 1.00 90.06 72 TRP A N 1
ATOM 558 C CA . TRP A 1 72 ? 1.268 -18.309 -11.815 1.00 90.06 72 TRP A CA 1
ATOM 559 C C . TRP A 1 72 ? 1.412 -17.550 -13.134 1.00 90.06 72 TRP A C 1
ATOM 561 O O . TRP A 1 72 ? 1.259 -18.195 -14.195 1.00 90.06 72 TRP A O 1
#

Foldseek 3Di:
DVVVCPPPVNVVVVVVVVVVVVVVLLVCLQVVLVPDQDADPNHGDDSVVSSVVSVVVVVVVVVVVVCVVPPD

Radius of gyration: 17.37 Å; chains: 1; bounding box: 40×28×44 Å

pLDDT: mean 94.53, std 4.5, range [82.56, 98.56]

Sequence (72 aa):
FVDFLQNPVIVIINLITLAAALLHTKTWFELAPKAANIIVKDEKMGPEPIIKSLWAVTVVATIVILFVALYW

Secondary structure (DSSP, 8-state):
-HHHHTSHHHHHHHHHHHHHHHHHHHHHHHHHHHHS--EETTEEPPHHHHHHHHHHHHHHHHHHHHHHHHH-